Protein AF-A0A8J6BEN8-F1 (afdb_monomer)

Radius of gyrati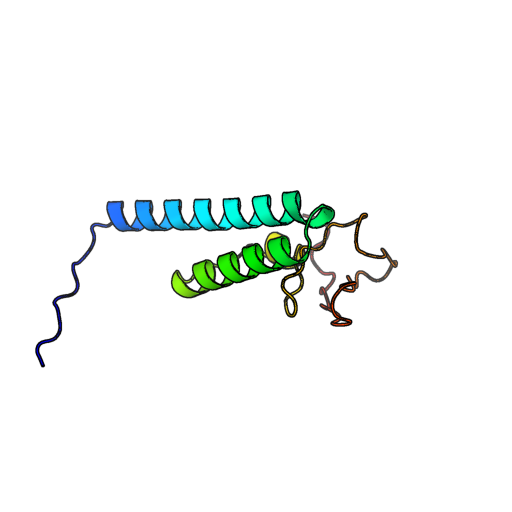on: 17.45 Å; Cα contacts (8 Å, |Δi|>4): 104; chains: 1; bounding box: 54×37×35 Å

Secondary structure (DSSP, 8-state):
-PPPP-----HHHHHHHHHHHHHHHHHHHHHHHHHTTT-HHHHHHHHHHHHHHHHHTTPPPPHHHHHTB-TTT--B--TTTS----SS-EEE-SSS--EEE--SS-S--

Mean predicted aligned error: 10.34 Å

Nearest PDB structures (foldseek):
  2zae-assembly2_D  TM=7.854E-01  e=2.179E-04  Pyrococcus horikoshii
  1x0t-assembly1_A  TM=7.649E-01  e=3.173E-04  Pyrococcus horikoshii OT3
  2ki7-assembly1_B  TM=7.892E-01  e=3.216E-03  Pyrococcus furiosus DSM 3638
  6k0b-assembly1_G  TM=7.267E-01  e=3.021E-03  Methanocaldococcus jannaschii DSM 2661
  2k3r-assembly1_A  TM=7.292E-01  e=2.503E-03  Pyrococcus furiosus

Organism: NCBI:txid201153

Solvent-accessible surface area (backbone atoms only — not comparable to full-atom values): 6679 Å² total; per-residue (Å²): 135,84,81,78,80,79,81,81,72,52,75,66,56,53,51,50,52,50,52,54,50,51,53,51,39,53,49,30,50,54,51,18,61,69,33,41,84,81,40,52,69,59,12,20,51,30,39,50,50,31,52,53,52,27,60,77,66,72,52,84,75,55,70,70,66,56,67,36,31,40,92,84,74,29,41,72,51,45,85,82,80,58,37,72,88,53,99,65,72,51,55,47,44,83,87,48,89,57,69,57,77,54,78,83,86,75,86,82,131

InterPro domains:
  IPR007175 Ribonuclease P subunit, Rpr2/Snm1/Rpp21 [PF04032] (24-86)

pLDDT: mean 76.47, std 18.29, range [32.69, 96.12]

Foldseek 3Di:
DDDDDDPDDDPVVVVVVVVVLVVLLVVLLVVLVVCCVPDQVSSLVSLVVSVVSCVVNVNDDDVVSVVQADPPSRGGRDPPPQADDDVQPFGQGPVDRDTPDDDPPDPDD

Sequence (109 aa):
MAKRPKRELSKRDKLSIHRQTLLRVSYLFQASVAVANVNPELAISYIRMMRSIAQKNVIRIHPELRRSFCEHCCFPLVPGKTTALTPTIAIRCPHCSGTSRMTSRRMNE

Structure (mmCIF, N/CA/C/O backbone):
data_AF-A0A8J6BEN8-F1
#
_entry.id   AF-A0A8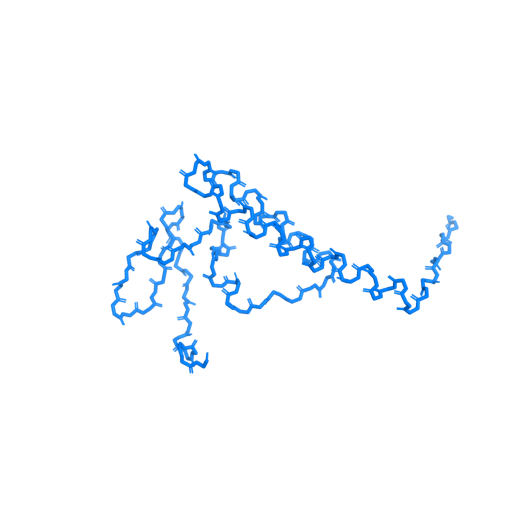J6BEN8-F1
#
loop_
_atom_site.group_PDB
_atom_site.id
_atom_site.type_symbol
_atom_site.label_atom_id
_atom_site.label_alt_id
_atom_site.label_comp_id
_atom_site.label_asym_id
_atom_site.label_entity_id
_atom_site.label_seq_id
_atom_site.pdbx_PDB_ins_code
_atom_site.Cartn_x
_atom_site.Cartn_y
_atom_site.Cartn_z
_atom_site.occupancy
_atom_site.B_iso_or_equiv
_atom_site.auth_seq_id
_atom_site.auth_comp_id
_atom_site.auth_asym_id
_atom_site.auth_atom_id
_atom_site.pdbx_PDB_model_num
ATOM 1 N N . MET A 1 1 ? -30.558 23.191 16.626 1.00 55.84 1 MET A N 1
ATOM 2 C CA . MET A 1 1 ? -30.196 22.105 15.685 1.00 55.84 1 MET A CA 1
ATOM 3 C C . MET A 1 1 ? -30.201 20.774 16.432 1.00 55.84 1 MET A C 1
ATOM 5 O O . MET A 1 1 ? -29.390 20.601 17.333 1.00 55.84 1 MET A O 1
ATOM 9 N N . ALA A 1 2 ? -31.139 19.870 16.135 1.00 64.81 2 ALA A N 1
ATOM 10 C CA . ALA A 1 2 ? -31.240 18.580 16.823 1.00 64.81 2 ALA A CA 1
ATOM 11 C C . ALA A 1 2 ? -30.125 17.626 16.358 1.00 64.81 2 ALA A C 1
ATOM 13 O O . ALA A 1 2 ? -29.954 17.395 15.160 1.00 64.81 2 ALA A O 1
ATOM 14 N N . LYS A 1 3 ? -29.353 17.069 17.299 1.00 63.97 3 LYS A N 1
ATOM 15 C CA . LYS A 1 3 ? -28.360 16.026 17.004 1.00 63.97 3 LYS A CA 1
ATOM 16 C C . LYS A 1 3 ? -29.101 14.776 16.517 1.00 63.97 3 LYS A C 1
ATOM 18 O O . LYS A 1 3 ? -29.924 14.229 17.243 1.00 63.97 3 LYS A O 1
ATOM 23 N N . ARG A 1 4 ? -28.809 14.323 15.293 1.00 48.69 4 ARG A N 1
ATOM 24 C CA . ARG A 1 4 ? -29.364 13.078 14.737 1.00 48.69 4 ARG A CA 1
ATOM 25 C C . ARG A 1 4 ? -28.965 11.909 15.658 1.00 48.69 4 ARG A C 1
ATOM 27 O O . ARG A 1 4 ? -27.773 11.796 15.965 1.00 48.69 4 ARG A O 1
ATOM 34 N N . PRO A 1 5 ? -29.902 11.059 16.115 1.00 57.53 5 PRO A N 1
ATOM 35 C CA . PRO A 1 5 ? -29.569 9.952 17.002 1.00 57.53 5 PRO A CA 1
ATOM 36 C C . PRO A 1 5 ? -28.619 8.993 16.280 1.00 57.53 5 PRO A C 1
ATOM 38 O O . PRO A 1 5 ? -28.862 8.592 15.137 1.00 57.53 5 PRO A O 1
ATOM 41 N N . LYS A 1 6 ? -27.503 8.653 16.929 1.00 59.38 6 LYS A N 1
ATOM 42 C CA . LYS A 1 6 ? -26.561 7.661 16.407 1.00 59.38 6 LYS A CA 1
ATOM 43 C C . LYS A 1 6 ? -27.265 6.304 16.450 1.00 59.38 6 LYS A C 1
ATOM 45 O O . LYS A 1 6 ? -27.550 5.808 17.532 1.00 59.38 6 LYS A O 1
ATOM 50 N N . ARG A 1 7 ? -27.574 5.716 15.288 1.00 66.00 7 ARG A N 1
ATOM 51 C CA . ARG A 1 7 ? -28.059 4.328 15.220 1.00 66.00 7 ARG A CA 1
ATOM 52 C C . ARG A 1 7 ? -26.970 3.414 15.779 1.00 66.00 7 ARG A C 1
ATOM 54 O O . ARG A 1 7 ? -25.898 3.297 15.184 1.00 66.00 7 ARG A O 1
ATOM 61 N N . GLU A 1 8 ? -27.235 2.793 16.920 1.00 66.12 8 GLU A N 1
ATOM 62 C CA . GLU A 1 8 ? -26.331 1.810 17.504 1.00 66.12 8 GLU A CA 1
ATOM 63 C C . GLU A 1 8 ? -26.433 0.495 16.724 1.00 66.12 8 GLU A C 1
ATOM 65 O O . GLU A 1 8 ? -27.418 -0.230 16.805 1.00 66.12 8 GLU A O 1
ATOM 70 N N . LEU A 1 9 ? -25.415 0.209 15.909 1.00 73.88 9 LEU A N 1
ATOM 71 C CA . LEU A 1 9 ? -25.309 -1.041 15.154 1.00 73.88 9 LEU A CA 1
ATOM 72 C C . LEU A 1 9 ? -25.061 -2.232 16.094 1.00 73.88 9 LEU A C 1
ATOM 74 O O . LEU A 1 9 ? -24.251 -2.139 17.028 1.00 73.88 9 LEU A O 1
ATOM 78 N N . SER A 1 10 ? -25.692 -3.371 15.793 1.00 78.25 10 SER A N 1
ATOM 79 C CA . SER A 1 10 ? -25.454 -4.643 16.483 1.00 78.25 10 SER A CA 1
ATOM 80 C C . SER A 1 10 ? -23.981 -5.059 16.383 1.00 78.25 10 SER A C 1
ATOM 82 O O . SER A 1 10 ? -23.284 -4.746 15.414 1.00 78.25 10 SER A O 1
ATOM 84 N N . LYS A 1 11 ? -23.482 -5.810 17.376 1.00 76.38 11 LYS A N 1
ATOM 85 C CA . LYS A 1 11 ? -22.112 -6.362 17.363 1.00 76.38 11 LYS A CA 1
ATOM 86 C C . LYS A 1 11 ? -21.833 -7.186 16.092 1.00 76.38 11 LYS A C 1
ATOM 88 O O . LYS A 1 11 ? -20.723 -7.123 15.569 1.00 76.38 11 LYS A O 1
ATOM 93 N N . ARG A 1 12 ? -22.838 -7.906 15.569 1.00 74.31 12 ARG A N 1
ATOM 94 C CA . ARG A 1 12 ? -22.726 -8.702 14.328 1.00 74.31 12 ARG A CA 1
ATOM 95 C C . ARG A 1 12 ? -22.574 -7.821 13.085 1.00 74.31 12 ARG A C 1
ATOM 97 O O . ARG A 1 12 ? -21.720 -8.099 12.247 1.00 74.31 12 ARG A O 1
ATOM 104 N N . ASP A 1 13 ? -23.322 -6.722 13.011 1.00 79.94 13 ASP A N 1
ATOM 105 C CA . ASP A 1 13 ? -23.256 -5.786 11.881 1.00 79.94 13 ASP A CA 1
ATOM 106 C C . ASP A 1 13 ? -21.901 -5.075 11.832 1.00 79.94 13 ASP A C 1
ATOM 108 O O . ASP A 1 13 ? -21.304 -4.939 10.766 1.00 79.94 13 ASP A O 1
ATOM 112 N N . LYS A 1 14 ? -21.356 -4.701 12.997 1.00 78.56 14 LYS A N 1
ATOM 113 C CA . LYS A 1 14 ? -20.007 -4.120 13.110 1.00 78.56 14 LYS A CA 1
ATOM 114 C C . LYS A 1 14 ? -18.928 -5.075 12.585 1.00 78.56 14 LYS A C 1
ATOM 116 O O . LYS A 1 14 ? -18.040 -4.639 11.855 1.00 78.56 14 LYS A O 1
ATOM 121 N N . LEU A 1 15 ? -19.023 -6.369 12.909 1.00 81.19 15 LEU A N 1
ATOM 122 C CA . LEU A 1 15 ? -18.098 -7.395 12.411 1.00 81.19 15 LEU A CA 1
ATOM 123 C C . LEU A 1 15 ? -18.216 -7.579 10.890 1.00 81.19 15 LEU A C 1
ATOM 125 O O . LEU A 1 15 ? -17.202 -7.667 10.199 1.00 81.19 15 LEU A O 1
ATOM 129 N N . SER A 1 16 ? -19.444 -7.588 10.366 1.00 86.38 16 SER A N 1
ATOM 130 C CA . SER A 1 16 ? -19.717 -7.665 8.926 1.00 86.38 16 SER A CA 1
ATOM 131 C C . SER A 1 16 ? -19.106 -6.481 8.170 1.00 86.38 16 SER A C 1
ATOM 133 O O . SER A 1 16 ? -18.370 -6.677 7.203 1.00 86.38 16 SER A O 1
ATOM 135 N N . ILE A 1 17 ? -19.312 -5.256 8.664 1.00 87.19 17 ILE A N 1
ATOM 136 C CA . ILE A 1 17 ? -18.747 -4.031 8.079 1.00 87.19 17 ILE A CA 1
ATOM 137 C C . ILE A 1 17 ? -17.216 -4.062 8.128 1.00 87.19 17 ILE A C 1
ATOM 139 O O . ILE A 1 17 ? -16.553 -3.736 7.140 1.00 87.19 17 ILE A O 1
ATOM 143 N N . HIS A 1 18 ? -16.638 -4.489 9.254 1.00 89.81 18 HIS A N 1
ATOM 144 C CA . HIS A 1 18 ? -15.190 -4.614 9.385 1.00 89.81 18 HIS A CA 1
ATOM 145 C C . HIS A 1 18 ? -14.622 -5.594 8.350 1.00 89.81 18 HIS A C 1
ATOM 147 O O . HIS A 1 18 ? -13.693 -5.252 7.618 1.00 89.81 18 HIS A O 1
ATOM 153 N N . ARG A 1 19 ? -15.245 -6.771 8.208 1.00 91.88 19 ARG A N 1
ATOM 154 C CA . ARG A 1 19 ? -14.862 -7.780 7.213 1.00 91.88 19 ARG A CA 1
ATOM 155 C C . ARG A 1 19 ? -14.978 -7.256 5.781 1.00 91.88 19 ARG A C 1
ATOM 157 O O . ARG A 1 19 ? -14.041 -7.419 5.006 1.00 91.88 19 ARG A O 1
ATOM 164 N N . GLN A 1 20 ? -16.085 -6.601 5.431 1.00 93.19 20 GLN A N 1
ATOM 165 C CA . GLN A 1 20 ? -16.271 -5.996 4.105 1.00 93.19 20 GLN A CA 1
ATOM 166 C C . GLN A 1 20 ? -15.195 -4.949 3.805 1.00 93.19 20 GLN A C 1
ATOM 168 O O . GLN A 1 20 ? -14.679 -4.879 2.690 1.00 93.19 20 GLN A O 1
ATOM 173 N N . THR A 1 21 ? -14.817 -4.160 4.810 1.00 94.00 21 THR A N 1
ATOM 174 C CA . THR A 1 21 ? -13.786 -3.135 4.648 1.00 94.00 21 THR A CA 1
ATOM 175 C C . THR A 1 21 ? -12.408 -3.756 4.434 1.00 94.00 21 THR A C 1
ATOM 177 O O . THR A 1 21 ? -11.684 -3.312 3.544 1.00 94.00 21 THR A O 1
ATOM 180 N N . LEU A 1 22 ? -12.060 -4.807 5.184 1.00 93.19 22 LEU A N 1
ATOM 181 C CA . LEU A 1 22 ? -10.814 -5.553 4.981 1.00 93.19 22 LEU A CA 1
ATOM 182 C C . LEU A 1 22 ? -10.742 -6.151 3.572 1.00 93.19 22 LEU A C 1
ATOM 184 O O . LEU A 1 22 ? -9.754 -5.936 2.875 1.00 93.19 22 LEU A O 1
ATOM 188 N N . LEU A 1 23 ? -11.813 -6.808 3.116 1.00 94.62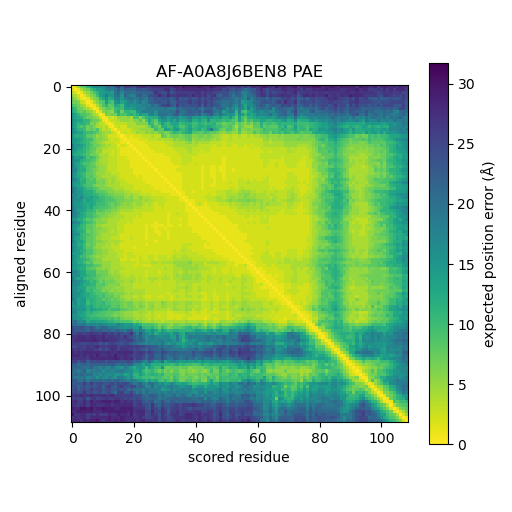 23 LEU A N 1
ATOM 189 C CA . LEU A 1 23 ? -11.893 -7.366 1.761 1.00 94.62 23 LEU A CA 1
ATOM 190 C C . LEU A 1 23 ? -11.704 -6.287 0.689 1.00 94.62 23 LEU A C 1
ATOM 192 O O . LEU A 1 23 ? -10.960 -6.485 -0.270 1.00 94.62 23 LEU A O 1
ATOM 196 N N . ARG A 1 24 ? -12.328 -5.118 0.869 1.00 95.44 24 ARG A N 1
ATOM 197 C CA . ARG A 1 24 ? -12.196 -3.990 -0.059 1.00 95.44 24 ARG A CA 1
ATOM 198 C C . ARG A 1 24 ? -10.769 -3.447 -0.114 1.00 95.44 24 ARG A C 1
ATOM 200 O O . ARG A 1 24 ? -10.278 -3.150 -1.199 1.00 95.44 24 ARG A O 1
ATOM 207 N N . VAL A 1 25 ? -10.107 -3.315 1.036 1.00 94.88 25 VAL A N 1
ATOM 208 C CA . VAL A 1 25 ? -8.701 -2.886 1.124 1.00 94.88 25 VAL A CA 1
ATOM 209 C C . VAL A 1 25 ? -7.790 -3.893 0.418 1.00 94.88 25 VAL A C 1
ATOM 211 O O . VAL A 1 25 ? -6.968 -3.488 -0.403 1.00 94.88 25 VAL A O 1
ATOM 214 N N . SER A 1 26 ? -7.981 -5.192 0.662 1.00 94.69 26 SER A N 1
ATOM 215 C CA . SER A 1 26 ? -7.226 -6.261 -0.002 1.00 94.69 26 SER A CA 1
ATOM 216 C C . SER A 1 26 ? -7.420 -6.261 -1.519 1.00 94.69 26 SER A C 1
ATOM 218 O O . SER A 1 26 ? -6.441 -6.353 -2.257 1.00 94.69 26 SER A O 1
ATOM 220 N N . TYR A 1 27 ? -8.659 -6.102 -1.992 1.00 96.12 27 TYR A N 1
ATOM 221 C CA . TYR A 1 27 ? -8.969 -6.053 -3.421 1.00 96.12 27 TYR A CA 1
ATOM 222 C C . TYR A 1 27 ? -8.288 -4.871 -4.120 1.00 96.12 27 TYR A C 1
ATOM 224 O O . TYR A 1 27 ? -7.641 -5.046 -5.149 1.00 96.12 27 TYR A O 1
ATOM 232 N N . LEU A 1 28 ? -8.380 -3.668 -3.540 1.00 95.25 28 LEU A N 1
ATOM 233 C CA . LEU A 1 28 ? -7.751 -2.469 -4.105 1.00 95.25 28 LEU A CA 1
ATOM 234 C C . LEU A 1 28 ? -6.232 -2.610 -4.214 1.00 95.25 28 LEU A C 1
ATOM 236 O O . LEU A 1 28 ? -5.643 -2.175 -5.202 1.00 95.25 28 LEU A O 1
ATOM 240 N N . PHE A 1 29 ? -5.605 -3.242 -3.222 1.00 94.00 29 PHE A N 1
ATOM 241 C CA . PHE A 1 29 ? -4.180 -3.530 -3.274 1.00 94.00 29 PHE A CA 1
ATOM 242 C C . PHE A 1 29 ? -3.841 -4.487 -4.427 1.00 94.00 29 PHE A C 1
ATOM 244 O O . PHE A 1 29 ? -2.990 -4.165 -5.254 1.00 94.00 29 PHE A O 1
ATOM 251 N N . GLN A 1 30 ? -4.541 -5.618 -4.545 1.00 94.06 30 GLN A N 1
ATOM 252 C CA . GLN A 1 30 ? -4.305 -6.588 -5.624 1.00 94.06 30 GLN A CA 1
ATOM 253 C C . GLN A 1 30 ? -4.526 -5.975 -7.016 1.00 94.06 30 GLN A C 1
ATOM 255 O O . GLN A 1 30 ? -3.692 -6.148 -7.905 1.00 94.06 30 GLN A O 1
ATOM 260 N N . ALA A 1 31 ? -5.594 -5.190 -7.186 1.00 94.75 31 ALA A N 1
ATOM 261 C CA . ALA A 1 31 ? -5.876 -4.472 -8.425 1.00 94.75 31 ALA A CA 1
ATOM 262 C C . ALA A 1 31 ? -4.754 -3.484 -8.784 1.00 94.75 31 ALA A C 1
ATOM 264 O O . ALA A 1 31 ? -4.346 -3.407 -9.942 1.00 94.75 31 ALA A O 1
ATOM 265 N N . SER A 1 32 ? -4.199 -2.775 -7.793 1.00 93.31 32 SER A N 1
ATOM 266 C CA . SER A 1 32 ? -3.081 -1.855 -8.029 1.00 93.31 32 SER A CA 1
ATOM 267 C C . SER A 1 32 ? -1.840 -2.565 -8.573 1.00 93.31 32 SER A C 1
ATOM 269 O O . SER A 1 32 ? -1.215 -2.070 -9.507 1.00 93.31 32 SER A O 1
ATOM 271 N N . VAL A 1 33 ? -1.521 -3.753 -8.050 1.00 90.94 33 VAL A N 1
ATOM 272 C CA . VAL A 1 33 ? -0.366 -4.549 -8.488 1.00 90.94 33 VAL A CA 1
ATOM 273 C C . VAL A 1 33 ? -0.581 -5.101 -9.898 1.00 90.94 33 VAL A C 1
ATOM 275 O O . VAL A 1 33 ? 0.345 -5.079 -10.706 1.00 90.94 33 VAL A O 1
ATOM 278 N N . ALA A 1 34 ? -1.797 -5.550 -10.220 1.00 92.25 34 ALA A N 1
ATOM 279 C CA . ALA A 1 34 ? -2.129 -6.062 -11.550 1.00 92.25 34 ALA A CA 1
ATOM 280 C C . ALA A 1 34 ? -2.007 -4.980 -12.639 1.00 92.25 34 ALA A C 1
ATOM 282 O O . ALA A 1 34 ? -1.471 -5.235 -13.716 1.00 92.25 34 ALA A O 1
ATOM 283 N N . VAL A 1 35 ? -2.464 -3.759 -12.346 1.00 92.25 35 VAL A N 1
ATOM 284 C CA . VAL A 1 35 ? -2.504 -2.649 -13.314 1.00 92.25 35 VAL A C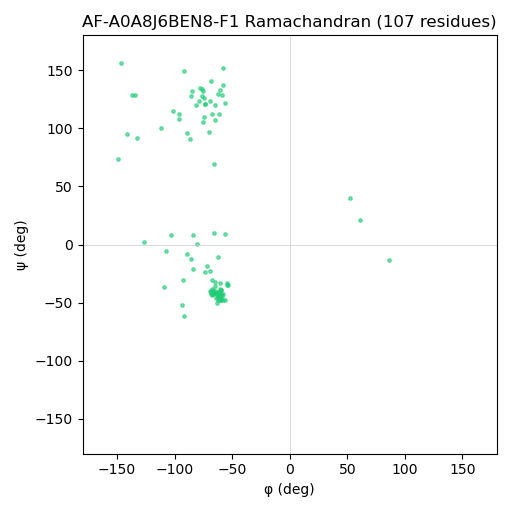A 1
ATOM 285 C C . VAL A 1 35 ? -1.180 -1.876 -13.379 1.00 92.25 35 VAL A C 1
ATOM 287 O O . VAL A 1 35 ? -0.956 -1.142 -14.339 1.00 92.25 35 VAL A O 1
ATOM 290 N N . ALA A 1 36 ? -0.260 -2.082 -12.430 1.00 88.81 36 ALA A N 1
ATOM 291 C CA . ALA A 1 36 ? 1.005 -1.347 -12.328 1.00 88.81 36 ALA A CA 1
ATOM 292 C C . ALA A 1 36 ? 1.856 -1.349 -13.611 1.00 88.81 36 ALA A C 1
ATOM 294 O O . ALA A 1 36 ? 2.499 -0.345 -13.904 1.00 88.81 36 ALA A O 1
ATOM 295 N N . ASN A 1 37 ? 1.848 -2.448 -14.378 1.00 85.69 37 ASN A N 1
ATOM 296 C CA . ASN A 1 37 ? 2.625 -2.558 -15.622 1.00 85.69 37 ASN A CA 1
ATOM 297 C C . ASN A 1 37 ? 1.913 -1.952 -16.839 1.00 85.69 37 ASN A C 1
ATOM 299 O O . ASN A 1 37 ? 2.566 -1.661 -17.834 1.00 85.69 37 ASN A O 1
ATOM 303 N N . VAL A 1 38 ? 0.587 -1.804 -16.778 1.00 90.00 38 VAL A N 1
ATOM 304 C CA . VAL A 1 38 ? -0.221 -1.295 -17.894 1.00 90.00 38 VAL A CA 1
ATOM 305 C C . VAL A 1 38 ? -0.401 0.211 -17.755 1.00 90.00 38 VAL A C 1
ATOM 307 O O . VAL A 1 38 ? -0.114 0.951 -18.683 1.00 90.00 38 VAL A O 1
ATOM 310 N N . ASN A 1 39 ? -0.854 0.661 -16.582 1.00 91.31 39 ASN A N 1
ATOM 311 C CA . ASN A 1 39 ? -1.174 2.056 -16.303 1.00 91.31 39 ASN A CA 1
ATOM 312 C C . ASN A 1 39 ? -0.731 2.425 -14.874 1.00 91.31 39 ASN A C 1
ATOM 314 O O . ASN A 1 39 ? -1.484 2.212 -13.914 1.00 91.31 39 ASN A O 1
ATOM 318 N N . PRO A 1 40 ? 0.469 3.005 -14.703 1.00 87.81 40 PRO A N 1
ATOM 319 C CA . PRO A 1 40 ? 1.017 3.306 -13.380 1.00 87.81 40 PRO A CA 1
ATOM 320 C C . PRO A 1 40 ? 0.193 4.350 -12.611 1.00 87.81 40 PRO A C 1
ATOM 322 O O . PRO A 1 40 ? 0.058 4.254 -11.391 1.00 87.81 40 PRO A O 1
ATOM 325 N N . GLU A 1 41 ? -0.425 5.311 -13.302 1.00 90.88 41 GLU A N 1
ATOM 326 C CA . GLU A 1 41 ? -1.277 6.326 -12.668 1.00 90.88 41 GLU A CA 1
ATOM 327 C C . GLU A 1 41 ? -2.537 5.721 -12.034 1.00 90.88 41 GLU A C 1
ATOM 329 O O . GLU A 1 41 ? -2.913 6.073 -10.909 1.00 90.88 41 GLU A O 1
ATOM 334 N N . LEU A 1 42 ? -3.157 4.748 -12.712 1.00 92.62 42 LEU A N 1
ATOM 335 C CA . LEU A 1 42 ? -4.298 4.013 -12.168 1.00 92.62 42 LEU A CA 1
ATOM 336 C C . LEU A 1 42 ? -3.889 3.210 -10.933 1.00 92.62 42 LEU A C 1
ATOM 338 O O . LEU A 1 42 ? -4.595 3.242 -9.924 1.00 92.62 42 LEU A O 1
ATOM 342 N N . ALA A 1 43 ? -2.724 2.563 -10.968 1.00 92.56 43 ALA A N 1
ATOM 343 C CA . ALA A 1 43 ? -2.199 1.835 -9.820 1.00 92.56 43 ALA A CA 1
ATOM 344 C C . ALA A 1 43 ? -2.000 2.749 -8.595 1.00 92.56 43 ALA A C 1
ATOM 346 O O . ALA A 1 43 ? -2.440 2.409 -7.493 1.00 92.56 43 ALA A O 1
ATOM 347 N N . ILE A 1 44 ? -1.442 3.950 -8.793 1.00 91.19 44 ILE A N 1
ATOM 348 C CA . ILE A 1 44 ? -1.316 4.974 -7.742 1.00 91.19 44 ILE A CA 1
ATOM 349 C C . ILE A 1 44 ? -2.693 5.360 -7.184 1.00 91.19 44 ILE A C 1
ATOM 351 O O . ILE A 1 44 ? -2.870 5.465 -5.964 1.00 91.19 44 ILE A O 1
ATOM 355 N N . SER A 1 45 ? -3.685 5.563 -8.056 1.00 94.69 45 SER A N 1
ATOM 356 C CA . SER A 1 45 ? -5.045 5.932 -7.644 1.00 94.69 45 SER A CA 1
ATOM 357 C C . SER A 1 45 ? -5.691 4.877 -6.733 1.00 94.69 45 SER A C 1
ATOM 359 O O . SER A 1 45 ? -6.303 5.228 -5.719 1.00 94.69 45 SER A O 1
ATOM 361 N N . TYR A 1 46 ? -5.479 3.586 -7.014 1.00 95.56 46 TYR A N 1
ATOM 362 C CA . TYR A 1 46 ? -6.015 2.495 -6.202 1.00 95.56 46 TYR A CA 1
ATOM 363 C C . TYR A 1 46 ? -5.385 2.445 -4.808 1.00 95.56 46 TYR A C 1
ATOM 365 O O . TYR A 1 46 ? -6.109 2.308 -3.819 1.00 95.56 46 TYR A O 1
ATOM 373 N N . ILE A 1 47 ? -4.067 2.639 -4.694 1.00 94.25 47 ILE A N 1
ATOM 374 C CA . ILE A 1 47 ? -3.387 2.695 -3.389 1.00 94.25 47 ILE A CA 1
ATOM 375 C C . ILE A 1 47 ? -3.808 3.936 -2.595 1.00 94.25 47 ILE A C 1
ATOM 377 O O . ILE A 1 47 ? -4.044 3.844 -1.386 1.00 94.25 47 ILE A O 1
ATOM 381 N N . ARG A 1 48 ? -3.989 5.087 -3.256 1.00 94.25 48 ARG A N 1
ATOM 382 C CA . ARG A 1 48 ? -4.554 6.289 -2.616 1.00 94.25 48 ARG A CA 1
ATOM 383 C C . ARG A 1 48 ? -5.942 6.007 -2.042 1.00 94.25 48 ARG A C 1
ATOM 385 O O . ARG A 1 48 ? -6.191 6.303 -0.873 1.00 94.25 48 ARG A O 1
ATOM 392 N N . MET A 1 49 ? -6.815 5.370 -2.822 1.00 95.38 49 MET A N 1
ATOM 393 C CA . MET A 1 49 ? -8.162 4.999 -2.384 1.00 95.38 49 MET A CA 1
ATOM 394 C C . MET A 1 49 ? -8.133 4.010 -1.213 1.00 95.38 49 MET A C 1
ATOM 396 O O . MET A 1 49 ? -8.842 4.201 -0.222 1.00 95.38 49 MET A O 1
ATOM 400 N N . MET A 1 50 ? -7.276 2.991 -1.293 1.00 95.25 50 MET A N 1
ATOM 401 C CA . MET A 1 50 ? -7.056 2.017 -0.226 1.00 95.25 50 MET A CA 1
ATOM 402 C C . MET A 1 50 ? -6.647 2.711 1.080 1.00 95.25 50 MET A C 1
ATOM 404 O O . MET A 1 50 ? -7.243 2.451 2.127 1.00 95.25 50 MET A O 1
ATOM 408 N N . ARG A 1 51 ? -5.683 3.640 1.024 1.00 93.38 51 ARG A N 1
ATOM 409 C CA . ARG A 1 51 ? -5.211 4.403 2.188 1.00 93.38 51 ARG A CA 1
ATOM 410 C C . ARG A 1 51 ? -6.321 5.259 2.791 1.00 93.38 51 ARG A C 1
ATOM 412 O O . ARG A 1 51 ? -6.493 5.250 4.008 1.00 93.38 51 ARG A O 1
ATOM 419 N N . SER A 1 52 ? -7.111 5.941 1.962 1.00 95.00 52 SER A N 1
ATOM 420 C CA . SER A 1 52 ? -8.258 6.722 2.436 1.00 95.00 52 SER A CA 1
ATOM 421 C C . SER A 1 52 ? -9.311 5.850 3.126 1.00 95.00 52 SER A C 1
ATOM 423 O O . SER A 1 52 ? -9.847 6.248 4.158 1.00 95.00 52 SER A O 1
ATOM 425 N N . ILE A 1 53 ? -9.608 4.658 2.598 1.00 94.50 53 ILE A N 1
ATOM 426 C CA . ILE A 1 53 ? -10.555 3.717 3.219 1.00 94.50 53 ILE A CA 1
ATOM 427 C C . ILE A 1 53 ? -9.999 3.184 4.542 1.00 94.50 53 ILE A C 1
ATOM 429 O O . ILE A 1 53 ? -10.734 3.135 5.530 1.00 94.50 53 ILE A O 1
ATOM 433 N N . ALA A 1 54 ? -8.713 2.829 4.584 1.00 93.12 54 ALA A N 1
ATOM 434 C CA . ALA A 1 54 ? -8.063 2.344 5.795 1.00 93.12 54 ALA A CA 1
ATOM 435 C C . ALA A 1 54 ? -8.065 3.407 6.903 1.00 93.12 54 ALA A C 1
ATOM 437 O O . ALA A 1 54 ? -8.430 3.104 8.035 1.00 93.12 54 ALA A O 1
ATOM 438 N N . GLN A 1 55 ? -7.749 4.664 6.574 1.00 92.50 55 GLN A N 1
ATOM 439 C CA . GLN A 1 55 ? -7.779 5.781 7.525 1.00 92.50 55 GLN A CA 1
ATOM 440 C C . GLN A 1 55 ? -9.193 6.056 8.050 1.00 92.50 55 GLN A C 1
ATOM 442 O O . GLN A 1 55 ? -9.380 6.170 9.258 1.00 92.50 55 GLN A O 1
ATOM 447 N N . LYS A 1 56 ? -10.200 6.097 7.164 1.00 93.62 56 LYS A N 1
ATOM 448 C CA . LYS A 1 56 ? -11.607 6.319 7.547 1.00 93.62 56 LYS A CA 1
ATOM 449 C C . LYS A 1 56 ? -12.148 5.243 8.491 1.00 93.62 56 LYS A C 1
ATOM 451 O O . LYS A 1 56 ? -12.981 5.548 9.336 1.00 93.62 56 LYS A O 1
ATOM 456 N N . ASN A 1 57 ? -11.681 4.004 8.346 1.00 92.06 57 ASN A N 1
ATOM 457 C CA . ASN A 1 57 ? -12.133 2.863 9.145 1.00 92.06 57 ASN A CA 1
ATOM 458 C C . ASN A 1 57 ? -11.139 2.451 10.244 1.00 92.06 57 ASN A C 1
ATOM 460 O O . ASN A 1 57 ? -11.333 1.416 10.875 1.00 92.06 57 ASN A O 1
ATOM 464 N N . VAL A 1 58 ? -10.079 3.240 10.470 1.00 92.38 58 VAL A N 1
ATOM 465 C CA . VAL A 1 58 ? -9.031 2.988 11.478 1.00 92.38 58 VAL A CA 1
ATOM 466 C C . VAL A 1 58 ? -8.422 1.578 11.346 1.00 92.38 58 VAL A C 1
ATOM 468 O O . VAL A 1 58 ? -8.145 0.885 12.323 1.00 92.38 58 VAL A O 1
ATOM 471 N N . ILE A 1 59 ? -8.210 1.131 10.106 1.00 91.19 59 ILE A N 1
ATOM 472 C CA . ILE A 1 59 ? -7.597 -0.166 9.801 1.00 91.19 59 ILE A CA 1
ATOM 473 C C . ILE A 1 59 ? -6.080 -0.013 9.792 1.00 91.19 59 ILE A C 1
ATOM 475 O O . ILE A 1 59 ? -5.522 0.831 9.088 1.00 91.19 59 ILE A O 1
ATOM 479 N N . ARG A 1 60 ? -5.400 -0.876 10.549 1.00 90.44 60 ARG A N 1
ATOM 480 C CA . ARG A 1 60 ? -3.941 -0.995 10.518 1.00 90.44 60 ARG A CA 1
ATOM 481 C C . ARG A 1 60 ? -3.530 -1.865 9.332 1.00 90.44 60 ARG A C 1
ATOM 483 O O . ARG A 1 60 ? -3.918 -3.024 9.250 1.00 90.44 60 ARG A O 1
ATOM 490 N N . ILE A 1 61 ? -2.744 -1.299 8.421 1.00 88.56 61 ILE A N 1
ATOM 491 C CA . ILE A 1 61 ? -2.176 -2.027 7.279 1.00 88.56 61 ILE A CA 1
ATOM 492 C C . ILE A 1 61 ? -0.988 -2.862 7.776 1.00 88.56 61 ILE A C 1
ATOM 494 O O . ILE A 1 61 ? -0.154 -2.350 8.528 1.00 88.56 61 ILE A O 1
ATOM 498 N N . HIS A 1 62 ? -0.905 -4.128 7.355 1.00 87.62 62 HIS A N 1
ATOM 499 C CA . HIS A 1 62 ? 0.218 -5.007 7.696 1.00 87.62 62 HIS A CA 1
ATOM 500 C C . HIS A 1 62 ? 1.546 -4.388 7.216 1.00 87.62 62 HIS A C 1
ATOM 502 O O . HIS A 1 62 ? 1.591 -3.860 6.102 1.00 87.62 62 HIS A O 1
ATOM 508 N N . PRO A 1 63 ? 2.636 -4.425 8.004 1.00 83.50 63 PRO A N 1
ATOM 509 C CA . PRO A 1 63 ? 3.917 -3.833 7.619 1.00 83.50 63 PRO A CA 1
ATOM 510 C C . PRO A 1 63 ? 4.445 -4.335 6.270 1.00 83.50 63 PRO A C 1
ATOM 512 O O . PRO A 1 63 ? 5.034 -3.548 5.541 1.00 83.50 63 PRO A O 1
ATOM 515 N N . GLU A 1 64 ? 4.199 -5.589 5.893 1.00 82.19 64 GLU A N 1
ATOM 516 C CA . GLU A 1 64 ? 4.585 -6.115 4.573 1.00 82.19 64 GLU A CA 1
ATOM 517 C C . GLU A 1 64 ? 3.820 -5.456 3.426 1.00 82.19 64 GLU A C 1
ATOM 519 O O . GLU A 1 64 ? 4.419 -5.059 2.431 1.00 82.19 64 GLU A O 1
ATOM 524 N N . LEU A 1 65 ? 2.511 -5.253 3.597 1.00 84.56 65 LEU A N 1
ATOM 525 C CA . LEU A 1 65 ? 1.696 -4.504 2.641 1.00 84.56 65 LEU A CA 1
ATOM 526 C C . LEU A 1 65 ? 2.124 -3.039 2.585 1.00 84.56 65 LEU A C 1
ATOM 528 O O . LEU A 1 65 ? 2.111 -2.432 1.529 1.00 84.56 65 LEU A O 1
ATOM 532 N N . ARG A 1 66 ? 2.531 -2.443 3.709 1.00 84.69 66 ARG A N 1
ATOM 533 C CA . ARG A 1 66 ? 3.046 -1.067 3.717 1.00 84.69 66 ARG A CA 1
ATOM 534 C C . ARG A 1 66 ? 4.391 -0.948 2.989 1.00 84.69 66 ARG A C 1
ATOM 536 O O . ARG A 1 66 ? 4.676 0.098 2.423 1.00 84.69 66 ARG A O 1
ATOM 543 N N . ARG A 1 67 ? 5.209 -2.006 2.994 1.00 81.62 67 ARG A N 1
ATOM 544 C CA . ARG A 1 67 ? 6.506 -2.074 2.297 1.00 81.62 67 ARG A CA 1
ATOM 545 C C . ARG A 1 67 ? 6.366 -2.218 0.779 1.00 81.62 67 ARG A C 1
ATOM 547 O O . ARG A 1 67 ? 7.286 -1.841 0.060 1.00 81.62 67 ARG A O 1
ATOM 554 N N . SER A 1 68 ? 5.239 -2.732 0.292 1.00 85.62 68 SER A N 1
ATOM 555 C CA . SER A 1 68 ? 4.986 -2.949 -1.137 1.00 85.62 68 SER A CA 1
ATOM 556 C C . SER A 1 68 ? 4.468 -1.711 -1.875 1.00 85.62 68 SER A C 1
ATOM 558 O O . SER A 1 68 ? 4.111 -1.806 -3.046 1.00 85.62 68 SER A O 1
ATOM 560 N N . PHE A 1 69 ? 4.437 -0.533 -1.243 1.00 87.06 69 PHE A N 1
ATOM 561 C CA . PHE A 1 69 ? 4.156 0.731 -1.923 1.00 87.06 69 PHE A CA 1
ATOM 562 C C . PHE A 1 69 ? 4.915 1.908 -1.308 1.00 87.06 69 PHE A C 1
ATOM 564 O O . PHE A 1 69 ? 5.291 1.898 -0.139 1.00 87.06 69 PHE A O 1
ATOM 571 N N . CYS A 1 70 ? 5.136 2.958 -2.097 1.00 83.62 70 CYS A N 1
ATOM 572 C CA . CYS A 1 70 ? 5.801 4.168 -1.624 1.00 83.62 70 CYS A CA 1
ATOM 573 C C . CYS A 1 70 ? 4.864 5.027 -0.758 1.00 83.62 70 CYS A C 1
ATOM 575 O O . CYS A 1 70 ? 3.740 5.334 -1.152 1.00 83.62 70 CYS A O 1
ATOM 577 N N . GLU A 1 71 ? 5.337 5.504 0.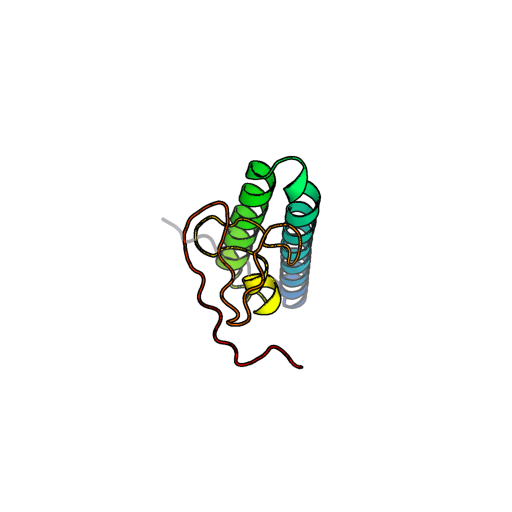393 1.00 81.56 71 GLU A N 1
ATOM 578 C CA . GLU A 1 71 ? 4.518 6.311 1.311 1.00 81.56 71 GLU A CA 1
ATOM 579 C C . GLU A 1 71 ? 4.175 7.712 0.792 1.00 81.56 71 GLU A C 1
ATOM 581 O O . GLU A 1 71 ? 3.202 8.315 1.258 1.00 81.56 71 GLU A O 1
ATOM 586 N N . HIS A 1 72 ? 4.978 8.233 -0.140 1.00 82.06 72 HIS A N 1
ATOM 587 C CA . HIS A 1 72 ? 4.829 9.576 -0.700 1.00 82.06 72 HIS A CA 1
ATOM 588 C C . HIS A 1 72 ? 3.963 9.553 -1.958 1.00 82.06 72 HIS A C 1
ATOM 590 O O . HIS A 1 72 ? 2.878 10.131 -1.977 1.00 82.06 72 HIS A O 1
ATOM 596 N N . CYS A 1 73 ? 4.396 8.838 -2.998 1.00 81.56 73 CYS A N 1
ATOM 597 C CA . CYS A 1 73 ? 3.676 8.807 -4.270 1.00 81.56 73 CYS A CA 1
ATOM 598 C C . CYS A 1 73 ? 2.616 7.701 -4.366 1.00 81.56 73 CYS A C 1
ATOM 600 O O . CYS A 1 73 ? 1.838 7.721 -5.311 1.00 81.56 73 CYS A O 1
ATOM 602 N N . CYS A 1 74 ? 2.533 6.776 -3.398 1.00 86.31 74 CYS A N 1
ATOM 603 C CA . CYS A 1 74 ? 1.604 5.634 -3.416 1.00 86.31 74 CYS A CA 1
ATOM 604 C C . CYS A 1 74 ? 1.814 4.672 -4.600 1.00 86.31 74 CYS A C 1
ATOM 606 O O . CYS A 1 74 ? 0.910 3.925 -4.956 1.00 86.31 74 CYS A O 1
ATOM 608 N N . PHE A 1 75 ? 3.002 4.679 -5.203 1.00 86.31 75 PHE A N 1
ATOM 609 C CA . PHE A 1 75 ? 3.351 3.768 -6.288 1.00 86.31 75 PHE A CA 1
ATOM 610 C C . PHE A 1 75 ? 3.618 2.348 -5.748 1.00 86.31 75 PHE A C 1
ATOM 612 O O . PHE A 1 75 ? 4.366 2.233 -4.770 1.00 86.31 75 PHE A O 1
ATOM 619 N N . PRO A 1 76 ? 3.046 1.281 -6.342 1.00 86.31 76 PRO A N 1
ATOM 620 C CA . PRO A 1 76 ? 3.312 -0.099 -5.934 1.00 86.31 76 PRO A CA 1
ATOM 621 C C . PRO A 1 76 ? 4.744 -0.521 -6.285 1.00 86.31 76 PRO A C 1
ATOM 623 O O . PRO A 1 76 ? 5.167 -0.469 -7.435 1.00 86.31 76 PRO A O 1
ATOM 626 N N . LEU A 1 77 ? 5.496 -0.962 -5.283 1.00 82.62 77 LEU A N 1
ATOM 627 C CA . LEU A 1 77 ? 6.872 -1.427 -5.405 1.00 82.62 77 LEU A CA 1
ATOM 628 C C . LEU A 1 77 ? 6.861 -2.952 -5.529 1.00 82.62 77 LEU A C 1
ATOM 630 O O . LEU A 1 77 ? 6.590 -3.655 -4.556 1.00 82.62 77 LEU A O 1
ATOM 634 N N . VAL A 1 78 ? 7.161 -3.462 -6.726 1.00 72.12 78 VAL A N 1
ATOM 635 C CA . VAL A 1 78 ? 7.310 -4.903 -6.958 1.00 72.12 78 VAL A CA 1
ATOM 636 C C . VAL A 1 78 ? 8.805 -5.242 -6.996 1.00 72.12 78 VAL A C 1
ATOM 638 O O . VAL A 1 78 ? 9.508 -4.773 -7.905 1.00 72.12 78 VAL A O 1
ATOM 641 N N . PRO A 1 79 ? 9.315 -6.037 -6.033 1.00 66.19 79 PRO A N 1
ATOM 642 C CA . PRO A 1 79 ? 10.723 -6.411 -6.000 1.00 66.19 79 PRO A CA 1
ATOM 643 C C . PRO A 1 79 ? 11.095 -7.173 -7.278 1.00 66.19 79 PRO A C 1
ATOM 645 O O . PRO A 1 79 ? 10.363 -8.053 -7.727 1.00 66.19 79 PRO A O 1
ATOM 648 N N . GLY A 1 80 ? 12.212 -6.790 -7.897 1.00 60.91 80 GLY A N 1
ATOM 649 C CA . GLY A 1 80 ? 12.706 -7.385 -9.145 1.00 60.91 80 GLY A CA 1
ATOM 650 C C . GLY A 1 80 ? 12.138 -6.792 -10.442 1.00 60.91 80 GLY A C 1
ATOM 651 O O . GLY A 1 80 ? 12.725 -7.023 -11.492 1.00 60.91 80 GLY A O 1
ATOM 652 N N . LYS A 1 81 ? 11.057 -5.993 -10.401 1.00 56.94 81 LYS A N 1
ATOM 653 C CA . LYS A 1 81 ? 10.517 -5.297 -11.592 1.00 56.94 81 LYS A CA 1
ATOM 654 C C . LYS A 1 81 ? 10.741 -3.787 -11.576 1.00 56.94 81 LYS A C 1
ATOM 656 O O . LYS A 1 81 ? 10.983 -3.204 -12.625 1.00 56.94 81 LYS A O 1
ATOM 661 N N . THR A 1 82 ? 10.660 -3.151 -10.406 1.00 51.84 82 THR A N 1
ATOM 662 C CA . THR A 1 82 ? 10.704 -1.678 -10.301 1.00 51.84 82 THR A CA 1
ATOM 663 C C . THR A 1 82 ? 11.761 -1.139 -9.336 1.00 51.84 82 THR A C 1
ATOM 665 O O . THR A 1 82 ? 11.852 0.071 -9.146 1.00 51.84 82 THR A O 1
ATOM 668 N N . THR A 1 83 ? 12.570 -2.003 -8.716 1.00 55.12 83 THR A N 1
ATOM 669 C CA . THR A 1 83 ? 13.488 -1.618 -7.630 1.00 55.12 83 THR A CA 1
ATOM 670 C C . THR A 1 83 ? 14.876 -2.224 -7.827 1.00 55.12 83 THR A C 1
ATOM 672 O O . THR A 1 83 ? 14.994 -3.441 -7.968 1.00 55.12 83 THR A O 1
ATOM 675 N N . ALA A 1 84 ? 15.927 -1.402 -7.766 1.00 51.50 84 ALA A N 1
ATOM 676 C CA . ALA A 1 84 ? 17.309 -1.879 -7.751 1.00 51.50 84 ALA A CA 1
ATOM 677 C C . ALA A 1 84 ? 17.639 -2.504 -6.382 1.00 51.50 84 ALA A C 1
ATOM 679 O O . ALA A 1 84 ? 17.523 -1.840 -5.351 1.00 51.50 84 ALA A O 1
ATOM 680 N N . LEU A 1 85 ? 18.029 -3.781 -6.369 1.00 53.38 85 LEU A N 1
ATOM 681 C CA . LEU A 1 85 ? 18.432 -4.509 -5.163 1.00 53.38 85 LEU A CA 1
ATOM 682 C C . LEU A 1 85 ? 19.929 -4.274 -4.906 1.00 53.38 85 LEU A C 1
ATOM 684 O O . LEU A 1 85 ? 20.772 -4.996 -5.427 1.00 53.38 85 LEU A O 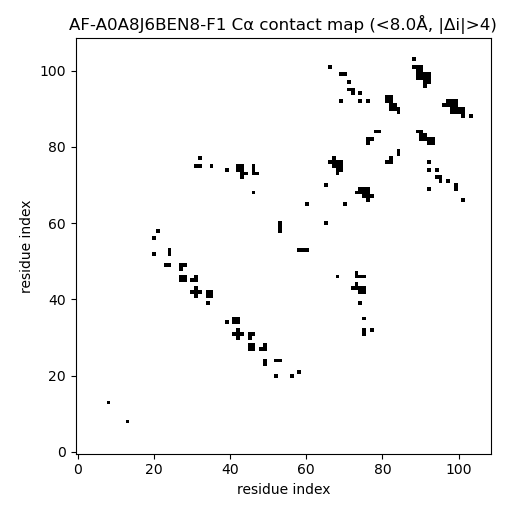1
ATOM 688 N N . THR A 1 86 ? 20.276 -3.248 -4.128 1.00 49.78 86 THR A N 1
ATOM 689 C CA . THR A 1 86 ? 21.637 -3.088 -3.583 1.00 49.78 86 THR A CA 1
ATOM 690 C C . THR A 1 86 ? 21.735 -3.751 -2.199 1.00 49.78 86 THR A C 1
ATOM 692 O O . THR A 1 86 ? 20.737 -3.761 -1.478 1.00 49.78 86 THR A O 1
ATOM 695 N N . PRO A 1 87 ? 22.904 -4.282 -1.784 1.00 47.38 87 PRO A N 1
ATOM 696 C CA . PRO A 1 87 ? 23.061 -5.098 -0.564 1.00 47.38 87 PRO A CA 1
ATOM 697 C C . PRO A 1 87 ? 22.737 -4.377 0.762 1.00 47.38 87 PRO A C 1
ATOM 699 O O . PRO A 1 87 ? 22.580 -5.018 1.797 1.00 47.38 87 PRO A O 1
ATOM 702 N N . THR A 1 88 ? 22.568 -3.055 0.751 1.00 47.12 88 THR A N 1
ATOM 703 C CA . THR A 1 88 ? 21.874 -2.285 1.792 1.00 47.12 88 THR A CA 1
ATOM 704 C C . THR A 1 88 ? 20.420 -2.066 1.359 1.00 47.12 88 THR A C 1
ATOM 706 O O . THR A 1 88 ? 20.171 -1.363 0.383 1.00 47.12 88 THR A O 1
ATOM 709 N N . ILE A 1 89 ? 19.465 -2.687 2.070 1.00 57.16 89 ILE A N 1
ATOM 710 C CA . ILE A 1 89 ? 18.020 -2.799 1.751 1.00 57.16 89 ILE A CA 1
ATOM 711 C C . ILE A 1 89 ? 17.317 -1.423 1.787 1.00 57.16 89 ILE A C 1
ATOM 713 O O . ILE A 1 89 ? 16.526 -1.107 2.673 1.00 57.16 89 ILE A O 1
ATOM 717 N N . ALA A 1 90 ? 17.634 -0.558 0.833 1.00 53.97 90 ALA A N 1
ATOM 718 C CA . ALA A 1 90 ? 16.986 0.724 0.622 1.00 53.97 90 ALA A CA 1
ATOM 719 C C . ALA A 1 90 ? 16.212 0.645 -0.692 1.00 53.97 90 ALA A C 1
ATOM 721 O O . ALA A 1 90 ? 16.781 0.776 -1.775 1.00 53.97 90 ALA A O 1
ATOM 722 N N . ILE A 1 91 ? 14.898 0.431 -0.599 1.00 63.59 91 ILE A N 1
ATOM 723 C CA . ILE A 1 91 ? 14.036 0.451 -1.777 1.00 63.59 91 ILE A CA 1
ATOM 724 C C . ILE A 1 91 ? 13.849 1.908 -2.207 1.00 63.59 91 ILE A C 1
ATOM 726 O O . ILE A 1 91 ? 13.191 2.695 -1.522 1.00 63.59 91 ILE A O 1
ATOM 730 N N . ARG A 1 92 ? 14.447 2.282 -3.342 1.00 62.88 92 ARG A N 1
ATOM 731 C CA . ARG A 1 92 ? 14.187 3.577 -3.983 1.00 62.88 92 ARG A CA 1
ATOM 732 C C . ARG A 1 92 ? 12.954 3.457 -4.860 1.00 62.88 92 ARG A C 1
ATOM 734 O O . ARG A 1 92 ? 12.847 2.525 -5.654 1.00 62.88 92 ARG A O 1
ATOM 741 N N . CYS A 1 93 ? 12.037 4.408 -4.722 1.00 68.50 93 CYS A N 1
ATOM 742 C CA . CYS A 1 93 ? 10.918 4.512 -5.641 1.00 68.50 93 CYS A CA 1
ATOM 743 C C . CYS A 1 93 ? 11.411 5.127 -6.965 1.00 68.50 93 CYS A C 1
ATOM 745 O O . CYS A 1 93 ? 12.025 6.194 -6.931 1.00 68.50 93 CYS A O 1
ATOM 747 N N . PRO A 1 94 ? 11.148 4.503 -8.127 1.00 69.62 94 PRO A N 1
ATOM 748 C CA . PRO A 1 94 ? 11.537 5.068 -9.421 1.00 69.62 94 PRO A CA 1
ATOM 749 C C . PRO A 1 94 ? 10.689 6.290 -9.811 1.00 69.62 94 PRO A C 1
ATOM 751 O O . PRO A 1 94 ? 11.099 7.077 -10.654 1.00 69.62 94 PRO A O 1
ATOM 754 N N . HIS A 1 95 ? 9.514 6.466 -9.196 1.00 70.19 95 HIS A N 1
ATOM 755 C CA . HIS A 1 95 ? 8.537 7.494 -9.569 1.00 70.19 95 HIS A CA 1
ATOM 756 C C . HIS A 1 95 ? 8.682 8.804 -8.778 1.00 70.19 95 HIS A C 1
ATOM 758 O O . HIS A 1 95 ? 8.348 9.883 -9.258 1.00 70.19 95 HIS A O 1
ATOM 764 N N . CYS A 1 96 ? 9.136 8.741 -7.532 1.00 65.62 96 CYS A N 1
ATOM 765 C CA . CYS A 1 96 ? 9.552 9.926 -6.798 1.00 65.62 96 CYS A CA 1
ATOM 766 C C . CYS A 1 96 ? 10.834 9.531 -6.094 1.00 65.62 96 CYS A C 1
ATOM 768 O O . CYS A 1 96 ? 10.850 8.519 -5.403 1.00 65.62 96 CYS A O 1
ATOM 770 N N . SER A 1 97 ? 11.894 10.306 -6.232 1.00 62.44 97 SER A N 1
ATOM 771 C CA . SER A 1 97 ? 13.200 10.100 -5.594 1.00 62.44 97 SER A CA 1
ATOM 772 C C . SER A 1 97 ? 13.175 10.000 -4.050 1.00 62.44 97 SER A C 1
ATOM 774 O O . SER A 1 97 ? 14.226 9.967 -3.411 1.00 62.44 97 SER A O 1
ATOM 776 N N . GLY A 1 98 ? 11.993 9.919 -3.428 1.00 58.25 98 GLY A N 1
ATOM 777 C CA . GLY A 1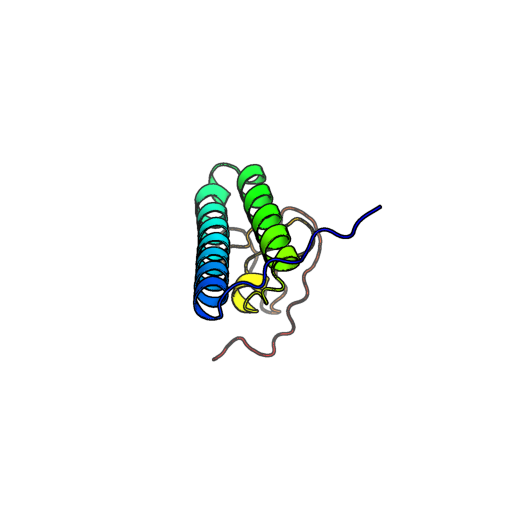 98 ? 11.781 9.588 -2.029 1.00 58.25 98 GLY A CA 1
ATOM 778 C C . GLY A 1 98 ? 12.398 8.239 -1.656 1.00 58.25 98 GLY A C 1
ATOM 779 O O . GLY A 1 98 ? 12.067 7.184 -2.202 1.00 58.25 98 GLY A O 1
ATOM 780 N N . THR A 1 99 ? 13.298 8.286 -0.680 1.00 54.59 99 THR A N 1
ATOM 781 C CA . THR A 1 99 ? 13.911 7.116 -0.057 1.00 54.59 99 THR A CA 1
ATOM 782 C C . THR A 1 99 ? 13.048 6.679 1.120 1.00 54.59 99 THR A C 1
ATOM 784 O O . THR A 1 99 ? 13.165 7.194 2.231 1.00 54.59 99 THR A O 1
ATOM 787 N N . SER A 1 100 ? 12.159 5.710 0.908 1.00 52.75 100 SER A N 1
ATOM 788 C CA . SER A 1 100 ? 11.527 5.023 2.035 1.00 52.75 100 SER A CA 1
ATOM 789 C C . SER A 1 100 ? 12.594 4.155 2.712 1.00 52.75 100 SER A C 1
ATOM 791 O O . SER A 1 100 ? 12.909 3.062 2.248 1.00 52.75 100 SER A O 1
ATOM 793 N N . ARG A 1 101 ? 13.209 4.662 3.791 1.00 46.00 101 ARG A N 1
ATOM 794 C CA . ARG A 1 101 ? 14.146 3.884 4.616 1.00 46.00 101 ARG A CA 1
ATOM 795 C C . ARG A 1 101 ? 13.385 2.736 5.278 1.00 46.00 101 ARG A C 1
ATOM 797 O O . ARG A 1 101 ? 12.621 2.955 6.214 1.00 46.00 101 ARG A O 1
ATOM 804 N N . MET A 1 102 ? 13.613 1.511 4.814 1.00 47.06 102 MET A N 1
ATOM 805 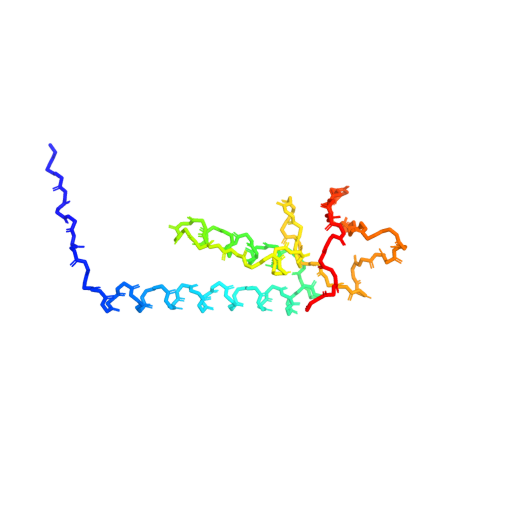C CA . MET A 1 102 ? 13.243 0.317 5.567 1.00 47.06 102 MET A CA 1
ATOM 806 C C . MET A 1 102 ? 14.303 0.089 6.644 1.00 47.06 102 MET A C 1
ATOM 808 O O . MET A 1 102 ? 15.489 -0.012 6.343 1.00 47.06 102 MET A O 1
ATOM 812 N N . THR A 1 103 ? 13.904 0.022 7.913 1.00 38.59 103 THR A N 1
ATOM 813 C CA . THR A 1 103 ? 14.789 -0.507 8.954 1.00 38.59 103 THR A CA 1
ATOM 814 C C . THR A 1 103 ? 14.870 -2.026 8.774 1.00 38.59 103 THR A C 1
ATOM 816 O O . THR A 1 103 ? 13.860 -2.728 8.790 1.00 38.59 103 THR A O 1
ATOM 819 N N . SER A 1 104 ? 16.080 -2.541 8.569 1.00 37.72 104 SER A N 1
ATOM 820 C CA . SER A 1 104 ? 16.422 -3.911 8.148 1.00 37.72 104 SER A CA 1
ATOM 821 C C . SER A 1 104 ? 16.086 -5.039 9.142 1.00 37.72 104 SER A C 1
ATOM 823 O O . SER A 1 104 ? 16.494 -6.177 8.942 1.00 37.72 104 SER A O 1
ATOM 825 N N . ARG A 1 105 ? 15.343 -4.780 10.225 1.00 42.47 105 ARG A N 1
ATOM 826 C CA . ARG A 1 105 ? 15.233 -5.713 11.365 1.00 42.47 105 ARG A CA 1
ATOM 827 C C . ARG A 1 105 ? 14.257 -6.891 11.218 1.00 42.47 105 ARG A C 1
ATOM 829 O O . ARG A 1 105 ? 14.147 -7.652 12.166 1.00 42.47 105 ARG A O 1
ATOM 836 N N . ARG A 1 106 ? 13.541 -7.062 10.100 1.00 40.69 106 ARG A N 1
ATOM 837 C CA . ARG A 1 106 ? 12.616 -8.207 9.907 1.00 40.69 106 ARG A CA 1
ATOM 838 C C . ARG A 1 106 ? 12.514 -8.610 8.440 1.00 40.69 106 ARG A C 1
ATOM 840 O O . ARG A 1 106 ? 11.539 -8.247 7.776 1.00 40.69 106 ARG A O 1
ATOM 847 N N . MET A 1 107 ? 13.561 -9.256 7.935 1.00 36.50 107 MET A N 1
ATOM 848 C CA . MET A 1 107 ? 13.570 -9.895 6.613 1.00 36.50 107 MET A CA 1
ATOM 849 C C . MET A 1 107 ? 13.525 -11.432 6.695 1.00 36.50 107 MET A C 1
ATOM 851 O O . MET A 1 107 ? 13.367 -12.0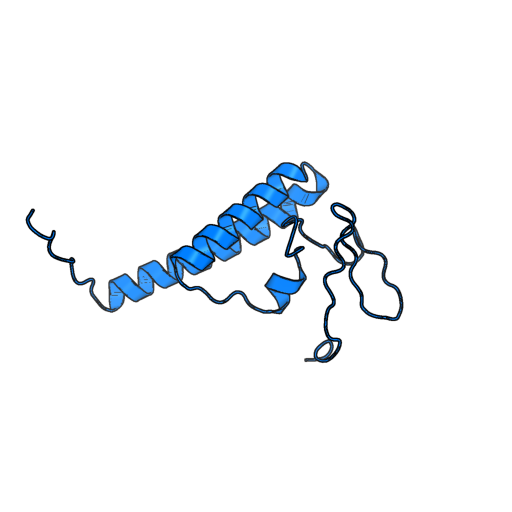56 5.659 1.00 36.50 107 MET A O 1
ATOM 855 N N . ASN A 1 108 ? 13.591 -12.012 7.902 1.00 32.69 108 ASN A N 1
ATOM 856 C CA . ASN A 1 108 ? 13.455 -13.448 8.154 1.00 32.69 108 ASN A CA 1
ATOM 857 C C . ASN A 1 108 ? 12.471 -13.667 9.312 1.00 32.69 108 ASN A C 1
ATOM 859 O O . ASN A 1 108 ? 12.893 -13.622 10.463 1.00 32.69 108 ASN A O 1
ATOM 863 N N . GLU A 1 109 ? 11.191 -13.844 9.007 1.00 34.34 109 GLU A N 1
ATOM 864 C CA . GLU A 1 109 ? 10.200 -14.586 9.803 1.00 34.34 109 GLU A CA 1
ATOM 865 C C . GLU A 1 109 ? 9.122 -15.081 8.838 1.00 34.34 109 GLU A C 1
ATOM 867 O O . GLU A 1 109 ? 8.706 -14.265 7.982 1.00 34.34 109 GLU A O 1
#